Protein AF-A0A7S3J5W6-F1 (afdb_monomer_lite)

Structure (mmCIF, N/CA/C/O backbone):
data_AF-A0A7S3J5W6-F1
#
_entry.id   AF-A0A7S3J5W6-F1
#
loop_
_atom_site.group_PDB
_atom_site.id
_atom_site.type_symbol
_atom_site.label_atom_id
_atom_site.label_alt_id
_atom_site.label_comp_id
_atom_site.label_asym_id
_atom_site.label_entity_id
_atom_site.label_seq_id
_atom_site.pdbx_PDB_ins_code
_atom_site.Cartn_x
_atom_site.Cartn_y
_atom_site.Cartn_z
_atom_site.occupancy
_atom_site.B_iso_or_equiv
_atom_site.auth_seq_id
_atom_site.auth_comp_id
_atom_site.auth_asym_id
_atom_site.auth_atom_id
_atom_site.pdbx_PDB_model_num
ATOM 1 N N . ILE A 1 1 ? 18.515 -5.289 -17.928 1.00 54.94 1 ILE A N 1
ATOM 2 C CA . ILE A 1 1 ? 19.355 -5.993 -16.924 1.00 54.94 1 ILE A CA 1
ATOM 3 C C . ILE A 1 1 ? 18.503 -7.023 -16.183 1.00 54.94 1 ILE A C 1
ATOM 5 O O . ILE A 1 1 ? 18.843 -8.191 -16.270 1.00 54.94 1 ILE A O 1
ATOM 9 N N . PHE A 1 2 ? 17.345 -6.625 -15.647 1.00 55.00 2 PHE A N 1
ATOM 10 C CA . PHE A 1 2 ? 16.341 -7.474 -14.979 1.00 55.00 2 PHE A CA 1
ATOM 11 C C . PHE A 1 2 ? 15.989 -8.819 -15.655 1.00 55.00 2 PHE A C 1
ATOM 13 O O . PHE A 1 2 ? 15.948 -9.844 -14.990 1.00 55.00 2 PHE A O 1
ATOM 20 N N . LEU A 1 3 ? 15.809 -8.858 -16.982 1.00 62.53 3 LEU A N 1
ATOM 21 C CA . LEU A 1 3 ? 15.432 -10.088 -17.708 1.00 62.53 3 LEU A CA 1
ATOM 22 C C . LEU A 1 3 ? 16.614 -10.849 -18.335 1.00 62.53 3 LEU A C 1
ATOM 24 O O . LEU A 1 3 ? 16.412 -11.747 -19.153 1.00 62.53 3 LEU A O 1
ATOM 28 N N . ARG A 1 4 ? 17.863 -10.487 -18.013 1.00 68.56 4 ARG A N 1
ATOM 29 C CA . ARG A 1 4 ? 19.026 -11.217 -18.538 1.00 68.56 4 ARG A CA 1
ATOM 30 C C . ARG A 1 4 ? 19.131 -12.589 -17.879 1.00 68.56 4 ARG A C 1
ATOM 32 O O . ARG A 1 4 ? 18.989 -12.717 -16.665 1.00 68.56 4 ARG A O 1
ATOM 39 N N . SER A 1 5 ? 19.473 -13.597 -18.679 1.00 61.97 5 SER A N 1
ATOM 40 C CA . SER A 1 5 ? 19.813 -14.932 -18.191 1.00 61.97 5 SER A CA 1
ATOM 41 C C . SER A 1 5 ? 20.914 -14.837 -17.128 1.00 61.97 5 SER A C 1
ATOM 43 O O . SER A 1 5 ? 22.013 -14.365 -17.427 1.00 61.97 5 SER A O 1
ATOM 45 N N . GLY A 1 6 ? 20.603 -15.261 -15.901 1.00 71.50 6 GLY A N 1
ATOM 46 C CA . GLY A 1 6 ? 21.508 -15.209 -14.748 1.00 71.50 6 GLY A CA 1
ATOM 47 C C . GLY A 1 6 ? 21.245 -14.080 -13.741 1.00 71.50 6 GLY A C 1
ATOM 48 O O . GLY A 1 6 ? 21.900 -14.074 -12.703 1.00 71.50 6 GLY A O 1
ATOM 49 N N . SER A 1 7 ? 20.305 -13.154 -13.994 1.00 79.62 7 SER A N 1
ATOM 50 C CA . SER A 1 7 ? 19.879 -12.176 -12.974 1.00 79.62 7 SER A CA 1
ATOM 51 C C . SER A 1 7 ? 18.995 -12.825 -11.911 1.00 79.62 7 SER A C 1
ATOM 53 O O . SER A 1 7 ? 18.209 -13.725 -12.223 1.00 79.62 7 SER A O 1
ATOM 55 N N . GLY A 1 8 ? 19.062 -12.310 -10.681 1.00 73.81 8 GLY A N 1
ATOM 56 C CA . GLY A 1 8 ? 18.152 -12.695 -9.601 1.00 73.81 8 GLY A CA 1
ATOM 57 C C . GLY A 1 8 ? 16.688 -12.463 -9.977 1.00 73.81 8 GLY A C 1
ATOM 58 O O . GLY A 1 8 ? 15.863 -13.346 -9.763 1.00 73.81 8 GLY A O 1
ATOM 59 N N . GLU A 1 9 ? 16.369 -11.350 -10.645 1.00 71.00 9 GLU A N 1
ATOM 60 C CA . GLU A 1 9 ? 14.993 -11.066 -11.074 1.00 71.00 9 GLU A CA 1
ATOM 61 C C . GLU A 1 9 ? 14.519 -11.964 -12.221 1.00 71.00 9 GLU A C 1
ATOM 63 O O . GLU A 1 9 ? 13.334 -12.264 -12.302 1.00 71.00 9 GLU A O 1
ATOM 68 N N . HIS A 1 10 ? 15.423 -12.473 -13.066 1.00 73.00 10 HIS A N 1
ATOM 69 C CA . HIS A 1 10 ? 15.066 -13.470 -14.079 1.00 73.00 10 HIS A CA 1
ATOM 70 C C . HIS A 1 10 ? 14.698 -14.815 -13.435 1.00 73.00 10 HIS A C 1
ATOM 72 O O . HIS A 1 10 ? 13.748 -15.470 -13.863 1.00 73.00 10 HIS A O 1
ATOM 78 N N . ALA A 1 11 ? 15.430 -15.226 -12.394 1.00 73.31 11 ALA A N 1
ATOM 79 C CA . ALA A 1 11 ? 15.081 -16.408 -11.611 1.00 73.31 11 ALA A CA 1
ATOM 80 C C . ALA A 1 11 ? 13.758 -16.204 -10.855 1.00 73.31 11 ALA A C 1
ATOM 82 O O . ALA A 1 11 ? 12.901 -17.083 -10.888 1.00 73.31 11 ALA A O 1
ATOM 83 N N . LEU A 1 12 ? 13.565 -15.029 -10.251 1.00 74.00 12 LEU A N 1
ATOM 84 C CA . LEU A 1 12 ? 12.351 -14.664 -9.525 1.00 74.00 12 LEU A CA 1
ATOM 85 C C . LEU A 1 12 ? 11.111 -14.644 -10.437 1.00 74.00 12 LEU A C 1
ATOM 87 O O . LEU A 1 12 ? 10.098 -15.246 -10.096 1.00 74.00 12 LEU A O 1
ATOM 91 N N . HIS A 1 13 ? 11.203 -14.047 -11.631 1.00 70.00 13 HIS A N 1
ATOM 92 C CA . HIS A 1 13 ? 10.121 -14.073 -12.621 1.00 70.00 13 HIS A CA 1
ATOM 93 C C . HIS A 1 13 ? 9.723 -15.497 -13.002 1.00 70.00 13 HIS A C 1
ATOM 95 O O . HIS A 1 13 ? 8.538 -15.819 -13.010 1.00 70.00 13 HIS A O 1
ATOM 101 N N . LYS A 1 14 ? 10.705 -16.375 -13.253 1.00 70.12 14 LYS A N 1
ATOM 102 C CA . LYS A 1 14 ? 10.418 -17.789 -13.514 1.00 70.12 14 LYS A CA 1
ATOM 103 C C . LYS A 1 14 ? 9.745 -18.469 -12.331 1.00 70.12 14 LYS A C 1
ATOM 105 O O . LYS A 1 14 ? 8.892 -19.317 -12.541 1.00 70.12 14 LYS A O 1
ATOM 110 N N . MET A 1 1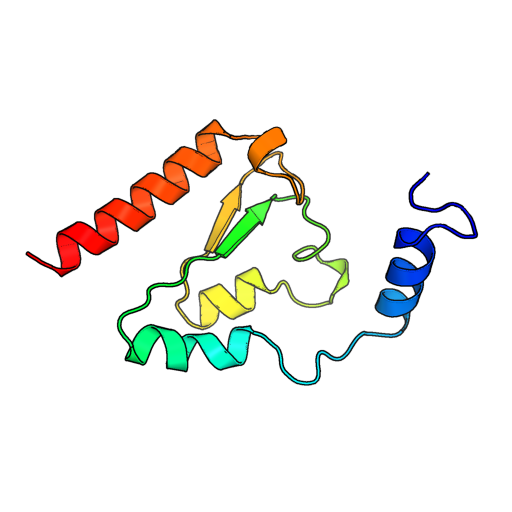5 ? 10.109 -18.124 -11.098 1.00 69.81 15 MET A N 1
ATOM 111 C CA . MET A 1 15 ? 9.435 -18.663 -9.915 1.00 69.81 15 MET A CA 1
ATOM 112 C C . MET A 1 15 ? 7.965 -18.223 -9.861 1.00 69.81 15 MET A C 1
ATOM 114 O O . MET A 1 15 ? 7.110 -19.057 -9.574 1.00 69.81 15 MET A O 1
ATOM 118 N N . PHE A 1 16 ? 7.656 -16.968 -10.202 1.00 68.38 16 PHE A N 1
ATOM 119 C CA . PHE A 1 16 ? 6.275 -16.475 -10.276 1.00 68.38 16 PHE A CA 1
ATOM 120 C C . PHE A 1 16 ? 5.459 -17.097 -11.419 1.00 68.38 16 PHE A C 1
ATOM 122 O O . PHE A 1 16 ? 4.285 -17.395 -11.212 1.00 68.38 16 PHE A O 1
ATOM 129 N N . GLU A 1 17 ? 6.067 -17.365 -12.584 1.00 64.69 17 GLU A N 1
ATOM 130 C CA . GLU A 1 17 ? 5.405 -18.033 -13.724 1.00 64.69 17 GLU A CA 1
ATOM 131 C C . GLU A 1 17 ? 4.839 -19.419 -13.364 1.00 64.69 17 GLU A C 1
ATOM 133 O O . GLU A 1 17 ? 3.830 -19.833 -13.931 1.00 64.69 17 GLU A O 1
ATOM 138 N N . TYR A 1 18 ? 5.447 -20.128 -12.403 1.00 60.16 18 TYR A N 1
ATOM 139 C CA . TYR A 1 18 ? 4.968 -21.431 -11.916 1.00 60.16 18 TYR A CA 1
ATOM 140 C C . TYR A 1 18 ? 3.986 -21.337 -10.735 1.00 60.16 18 TYR A C 1
ATOM 142 O O . TYR A 1 18 ? 3.757 -22.341 -10.064 1.00 60.16 18 TYR A O 1
ATOM 150 N N . SER A 1 19 ? 3.394 -20.160 -10.500 1.00 54.72 19 SER A N 1
ATOM 151 C CA . SER A 1 19 ? 2.511 -19.850 -9.369 1.00 54.72 19 SER A CA 1
ATOM 152 C C . SER A 1 19 ? 3.174 -20.125 -8.018 1.00 54.72 19 SER A C 1
ATOM 154 O O . SER A 1 19 ? 3.122 -21.227 -7.4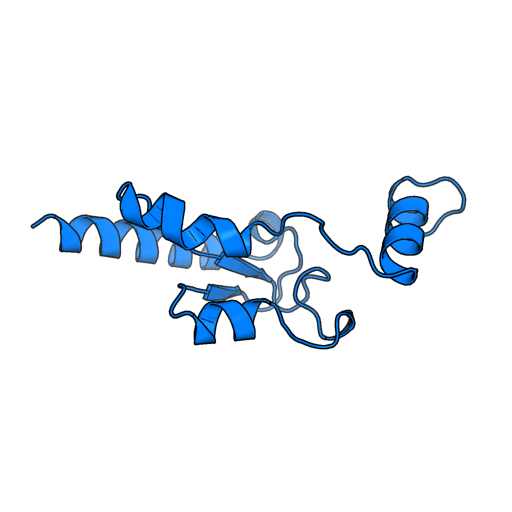70 1.00 54.72 19 SER A O 1
ATOM 156 N N . LEU A 1 20 ? 3.762 -19.088 -7.420 1.00 62.00 20 LEU A N 1
ATOM 157 C CA . LEU A 1 20 ? 4.159 -19.163 -6.019 1.00 62.00 20 LEU A CA 1
ATOM 158 C C . LEU A 1 20 ? 2.907 -19.160 -5.140 1.00 62.00 20 LEU A C 1
ATOM 160 O O . LEU A 1 20 ? 2.305 -18.120 -4.885 1.00 62.00 20 LEU A O 1
ATOM 164 N N . LEU A 1 21 ? 2.528 -20.337 -4.648 1.00 59.59 21 LEU A N 1
ATOM 165 C CA . LEU A 1 21 ? 1.621 -20.435 -3.516 1.00 59.59 21 LEU A CA 1
ATOM 166 C C . LEU A 1 21 ? 2.399 -20.032 -2.267 1.00 59.59 21 LEU A C 1
ATOM 168 O O . LEU A 1 21 ? 3.244 -20.777 -1.764 1.00 59.59 21 LEU A O 1
ATOM 172 N N . THR A 1 22 ? 2.126 -18.835 -1.762 1.00 63.03 22 THR A N 1
ATOM 173 C CA . THR A 1 22 ? 2.612 -18.443 -0.444 1.00 63.03 22 THR A CA 1
ATOM 174 C C . THR A 1 22 ? 1.962 -19.374 0.574 1.00 63.03 22 THR A C 1
ATOM 176 O O . THR A 1 22 ? 0.768 -19.266 0.837 1.00 63.03 22 THR A O 1
ATOM 179 N N . ASN A 1 23 ? 2.739 -20.293 1.155 1.00 61.09 23 ASN A N 1
ATOM 180 C CA . ASN A 1 23 ? 2.239 -21.247 2.157 1.00 61.09 23 ASN A CA 1
ATOM 181 C C . ASN A 1 23 ? 1.590 -20.550 3.369 1.00 61.09 23 ASN A C 1
ATOM 183 O O . ASN A 1 23 ? 0.805 -21.165 4.086 1.00 61.09 23 ASN A O 1
ATOM 187 N N . TYR A 1 24 ? 1.930 -19.277 3.602 1.00 64.50 24 TYR A N 1
ATOM 188 C CA . TYR A 1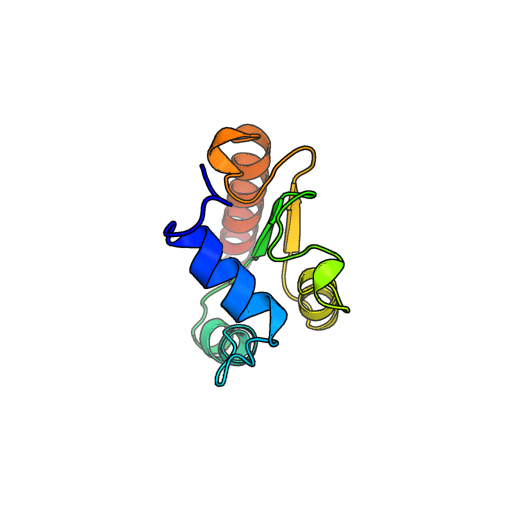 24 ? 1.406 -18.465 4.691 1.00 64.50 24 TYR A CA 1
ATOM 189 C C . TYR A 1 24 ? 1.345 -16.978 4.292 1.00 64.50 24 TYR A C 1
ATOM 191 O O . TYR A 1 24 ? 2.311 -16.241 4.505 1.00 64.50 24 TYR A O 1
ATOM 199 N N . PRO A 1 25 ? 0.278 -16.526 3.610 1.00 77.69 25 PRO A N 1
ATOM 200 C CA . PRO A 1 25 ? 0.206 -15.159 3.115 1.00 77.69 25 PRO A CA 1
ATOM 201 C C . PRO A 1 25 ? -0.035 -14.177 4.266 1.00 77.69 25 PRO A C 1
ATOM 203 O O . PRO A 1 25 ? -0.878 -14.412 5.129 1.00 77.69 25 PRO A O 1
ATOM 206 N N . PHE A 1 26 ? 0.669 -13.041 4.244 1.00 81.56 26 PHE A N 1
ATOM 207 C CA . PHE A 1 26 ? 0.587 -12.003 5.282 1.00 81.56 26 PHE A CA 1
ATOM 208 C C . PHE A 1 26 ? -0.843 -11.495 5.529 1.00 81.56 26 PHE A C 1
ATOM 210 O O . PHE A 1 26 ? -1.180 -11.131 6.650 1.00 81.56 26 PHE A O 1
ATOM 217 N N . ILE A 1 27 ? -1.713 -11.539 4.514 1.00 82.69 27 ILE A N 1
ATOM 218 C CA . ILE A 1 27 ? -3.129 -11.161 4.636 1.00 82.69 27 ILE A CA 1
ATOM 219 C C . ILE A 1 27 ? -3.884 -11.946 5.723 1.00 82.69 27 ILE A C 1
ATOM 221 O O . ILE A 1 27 ? -4.854 -11.441 6.281 1.00 82.69 27 ILE A O 1
ATOM 225 N N . ASN A 1 28 ? -3.427 -13.157 6.056 1.00 85.12 28 ASN A N 1
ATOM 226 C CA . ASN A 1 28 ? -4.020 -13.974 7.113 1.00 85.12 28 ASN A CA 1
ATOM 227 C C . ASN A 1 28 ? -3.616 -13.514 8.525 1.00 85.12 28 ASN A C 1
ATOM 229 O O . ASN A 1 28 ? -4.286 -13.876 9.486 1.00 85.12 28 ASN A O 1
ATOM 233 N N . GLU A 1 29 ? -2.562 -12.704 8.656 1.00 88.69 29 GLU A N 1
ATOM 234 C CA . GLU A 1 29 ? -2.040 -12.224 9.944 1.00 88.69 29 GLU A CA 1
ATOM 235 C C . GLU A 1 29 ? -2.629 -10.882 10.385 1.00 88.69 29 GLU A C 1
ATOM 237 O O . GLU A 1 29 ? -2.472 -10.489 11.544 1.00 88.69 29 GLU A O 1
ATOM 242 N N . ILE A 1 30 ? -3.313 -10.173 9.482 1.00 90.38 30 ILE A N 1
ATOM 243 C CA . ILE A 1 30 ? -3.794 -8.805 9.717 1.00 90.38 30 ILE A CA 1
ATOM 244 C C . ILE A 1 30 ? -4.711 -8.739 10.948 1.00 90.38 30 ILE A C 1
ATOM 246 O O . ILE A 1 30 ? -4.514 -7.889 11.816 1.00 90.38 30 ILE A O 1
ATOM 250 N N . ASP A 1 31 ? -5.649 -9.680 11.085 1.00 89.69 31 ASP A N 1
ATOM 251 C CA . ASP A 1 31 ? -6.585 -9.724 12.219 1.00 89.69 31 ASP A CA 1
ATOM 252 C C . ASP A 1 31 ? -5.844 -9.879 13.563 1.00 89.69 31 ASP A C 1
ATOM 254 O O . ASP A 1 31 ? -6.196 -9.264 14.575 1.00 89.69 31 ASP A O 1
ATOM 258 N N . GLY A 1 32 ? -4.758 -10.659 13.565 1.00 91.94 32 GLY A N 1
ATOM 259 C CA . GLY A 1 32 ? -3.891 -10.845 14.725 1.00 91.94 32 GLY A CA 1
ATOM 260 C C . GLY A 1 32 ? -3.148 -9.568 15.119 1.00 91.94 32 GLY A C 1
ATOM 261 O O . GLY A 1 32 ? -2.982 -9.304 16.312 1.00 91.94 32 GLY A O 1
ATOM 262 N N . LEU A 1 33 ? -2.736 -8.752 14.146 1.00 91.06 33 LEU A N 1
ATOM 263 C CA . LEU A 1 33 ? -2.104 -7.450 14.384 1.00 91.06 33 LEU A CA 1
ATOM 264 C C . LEU A 1 33 ? -3.116 -6.431 14.922 1.00 91.06 33 LEU A C 1
ATOM 266 O O . LEU A 1 33 ? -2.860 -5.814 15.959 1.00 91.06 33 LEU A O 1
ATOM 270 N N . LYS A 1 34 ? -4.303 -6.348 14.314 1.00 88.56 34 LYS A N 1
ATOM 271 C CA . LYS A 1 34 ? -5.389 -5.462 14.767 1.00 88.56 34 LYS A CA 1
ATOM 272 C C . LYS A 1 34 ? -5.826 -5.764 16.197 1.00 88.56 34 LYS A C 1
ATOM 274 O O . LYS A 1 34 ? -5.985 -4.848 16.996 1.00 88.56 34 LYS A O 1
ATOM 279 N N . SER A 1 35 ? -5.918 -7.043 16.578 1.00 90.69 35 SER A N 1
ATOM 280 C CA . SER A 1 35 ? -6.251 -7.432 17.962 1.00 90.69 35 SER A CA 1
ATOM 281 C C . SER A 1 35 ? -5.245 -6.933 19.012 1.00 90.69 35 SER A C 1
ATOM 283 O O . SER A 1 35 ? -5.575 -6.841 20.193 1.00 90.69 35 SER A O 1
ATOM 285 N N . LYS A 1 36 ? -4.024 -6.587 18.585 1.00 92.25 36 LYS A N 1
ATOM 286 C CA . LYS A 1 36 ? -2.961 -6.012 19.422 1.00 92.25 36 LYS A CA 1
ATOM 287 C C . LYS A 1 36 ? -2.923 -4.480 19.362 1.00 92.25 36 LYS A C 1
ATOM 289 O O . LYS A 1 36 ? -1.986 -3.891 19.894 1.00 92.25 36 LYS A O 1
ATOM 294 N N . GLY A 1 37 ? -3.905 -3.844 18.720 1.00 88.31 37 GLY A N 1
ATOM 295 C CA . GLY A 1 37 ? -3.954 -2.395 18.515 1.00 88.31 37 GLY A CA 1
ATOM 296 C C . GLY A 1 37 ? -2.981 -1.891 17.448 1.00 88.31 37 GLY A C 1
ATOM 297 O O . GLY A 1 37 ? -2.598 -0.726 17.484 1.00 88.31 37 GLY A O 1
ATOM 298 N N . ILE A 1 38 ? -2.527 -2.762 16.540 1.00 88.88 38 ILE A N 1
ATOM 299 C CA . ILE A 1 38 ? -1.666 -2.373 15.419 1.00 88.88 38 ILE A CA 1
ATOM 300 C C . ILE A 1 38 ? -2.549 -2.174 14.190 1.00 88.88 38 ILE A C 1
ATOM 302 O O . ILE A 1 38 ? -3.073 -3.142 13.638 1.00 88.88 38 ILE A O 1
ATOM 306 N N . GLU A 1 39 ? -2.676 -0.924 13.757 1.00 88.19 39 GLU A N 1
ATOM 307 C CA . GLU A 1 39 ? -3.330 -0.579 12.497 1.00 88.19 39 GLU A CA 1
ATOM 308 C C . GLU A 1 39 ? -2.405 -0.870 11.311 1.00 88.19 39 GLU A C 1
ATOM 310 O O . GLU A 1 39 ? -1.197 -0.621 11.364 1.00 88.19 39 GLU A O 1
ATOM 315 N N . VAL A 1 40 ? -2.978 -1.417 10.239 1.00 89.44 40 VAL A N 1
ATOM 316 C CA . VAL A 1 40 ? -2.250 -1.808 9.030 1.00 89.44 40 VAL A CA 1
ATOM 317 C C . VAL A 1 40 ? -2.940 -1.191 7.823 1.00 89.44 40 VAL A C 1
ATOM 319 O O . VAL A 1 40 ? -4.110 -1.459 7.564 1.00 89.44 40 VAL A O 1
ATOM 322 N N . SER A 1 41 ? -2.181 -0.416 7.056 1.00 91.62 41 SER A N 1
ATOM 323 C CA . SER A 1 41 ? -2.602 0.102 5.758 1.00 91.62 41 SER A CA 1
ATOM 324 C C . SER A 1 41 ? -1.695 -0.442 4.668 1.00 91.62 41 SER A C 1
ATOM 326 O O . SER A 1 41 ? -0.492 -0.625 4.870 1.00 91.62 41 SER A O 1
ATOM 328 N N . PHE A 1 42 ? -2.267 -0.665 3.491 1.00 91.69 42 PHE A N 1
ATOM 329 C CA . PHE A 1 42 ? -1.536 -1.087 2.303 1.00 91.69 42 PHE A CA 1
ATOM 330 C C . PHE A 1 42 ? -1.457 0.071 1.315 1.00 91.69 42 PHE A C 1
ATOM 332 O O . PHE A 1 42 ? -2.452 0.749 1.061 1.00 91.69 42 PHE A O 1
ATOM 339 N N . ILE A 1 43 ? -0.276 0.305 0.752 1.00 92.25 43 ILE A N 1
ATOM 340 C CA . ILE A 1 43 ? -0.039 1.371 -0.222 1.00 92.25 43 ILE A CA 1
ATOM 341 C C . ILE A 1 43 ? 0.625 0.734 -1.438 1.00 92.25 43 ILE A C 1
ATOM 343 O O . ILE A 1 43 ? 1.688 0.132 -1.302 1.00 92.25 43 ILE A O 1
ATOM 347 N N . TYR A 1 44 ? -0.000 0.874 -2.603 1.00 91.88 44 TYR A N 1
ATOM 348 C CA . TYR A 1 44 ? 0.492 0.338 -3.870 1.00 91.88 44 TYR A CA 1
ATOM 349 C C . TYR A 1 44 ? 0.593 1.437 -4.923 1.00 91.88 44 TYR A C 1
ATOM 351 O O . TYR A 1 44 ? -0.185 2.394 -4.915 1.00 91.88 44 TYR A O 1
ATOM 359 N N . GLY A 1 45 ? 1.541 1.282 -5.842 1.00 91.31 45 GLY A N 1
ATOM 360 C CA . GLY A 1 45 ? 1.561 2.036 -7.089 1.00 91.31 45 GLY A CA 1
ATOM 361 C C . GLY A 1 45 ? 0.561 1.451 -8.088 1.00 91.31 45 GLY A C 1
ATOM 362 O O . GLY A 1 45 ? 0.329 0.243 -8.104 1.00 91.31 45 GLY A O 1
ATOM 363 N N . ASP A 1 46 ? -0.037 2.287 -8.935 1.00 89.00 46 ASP A N 1
ATOM 364 C CA . ASP A 1 46 ? -0.969 1.848 -9.985 1.00 89.00 46 ASP A CA 1
ATOM 365 C C . ASP A 1 46 ? -0.342 0.932 -11.051 1.00 89.00 46 ASP A C 1
ATOM 367 O O . ASP A 1 46 ? -1.063 0.249 -11.783 1.00 89.00 46 ASP A O 1
ATOM 371 N N . GLN A 1 47 ? 0.988 0.905 -11.125 1.00 87.12 47 GLN A N 1
ATOM 372 C CA . GLN A 1 47 ? 1.779 0.074 -12.032 1.00 87.12 47 GLN A CA 1
ATOM 373 C C . GLN A 1 47 ? 2.566 -1.026 -11.305 1.00 87.12 47 GLN A C 1
ATOM 375 O O . GLN A 1 47 ? 3.319 -1.745 -11.959 1.00 87.12 47 GLN A O 1
ATOM 380 N N . ASP A 1 48 ? 2.385 -1.183 -9.986 1.00 84.75 48 ASP A N 1
ATOM 381 C CA . ASP A 1 48 ? 3.119 -2.174 -9.195 1.00 84.75 48 ASP A CA 1
ATOM 382 C C . ASP A 1 48 ? 2.777 -3.597 -9.646 1.00 84.75 48 ASP A C 1
ATOM 384 O O . ASP A 1 48 ? 1.651 -4.076 -9.490 1.00 84.75 48 ASP A O 1
ATOM 388 N N . TRP A 1 49 ? 3.785 -4.302 -10.153 1.00 77.00 49 TRP A N 1
ATOM 389 C CA . TRP A 1 49 ? 3.676 -5.690 -10.595 1.00 77.00 49 TRP A CA 1
ATOM 390 C C . TRP A 1 49 ? 3.078 -6.631 -9.530 1.00 77.00 49 TRP A C 1
ATOM 392 O O . TRP A 1 49 ? 2.441 -7.618 -9.902 1.00 77.00 49 TRP A O 1
ATOM 402 N N . MET A 1 50 ? 3.203 -6.314 -8.236 1.00 73.88 50 MET A N 1
ATOM 403 C CA . MET A 1 50 ? 2.641 -7.088 -7.120 1.00 73.88 50 MET A CA 1
ATOM 404 C C . MET A 1 50 ? 1.107 -7.054 -7.043 1.00 73.88 50 MET A C 1
ATOM 406 O O . MET A 1 50 ? 0.508 -8.039 -6.610 1.00 73.88 50 MET A O 1
ATOM 410 N N . ASP A 1 51 ? 0.476 -5.949 -7.453 1.00 74.25 51 ASP A N 1
ATOM 411 C CA . ASP A 1 51 ? -0.985 -5.742 -7.417 1.00 74.25 51 ASP A CA 1
ATOM 412 C C . ASP A 1 51 ? -1.573 -5.503 -8.825 1.00 74.25 51 ASP A C 1
ATOM 414 O O . ASP A 1 51 ? -2.639 -4.907 -9.001 1.00 74.25 51 ASP A O 1
ATOM 418 N N . THR A 1 52 ? -0.873 -5.983 -9.859 1.00 62.94 52 THR A N 1
ATOM 419 C CA . THR A 1 52 ? -1.358 -5.976 -11.248 1.00 62.94 52 THR A CA 1
ATOM 420 C C . THR A 1 52 ? -2.242 -7.184 -11.569 1.00 62.94 52 THR A C 1
ATOM 422 O O . THR A 1 52 ? -2.176 -8.232 -10.925 1.00 62.94 52 THR A O 1
ATOM 425 N N . ASP A 1 53 ? -3.037 -7.063 -12.639 1.00 57.88 53 ASP A N 1
ATOM 426 C CA . ASP A 1 53 ? -3.958 -8.098 -13.145 1.00 57.88 53 ASP A CA 1
ATOM 427 C C . ASP A 1 53 ? -3.281 -9.432 -13.525 1.00 57.88 53 ASP A C 1
ATOM 429 O O . ASP A 1 53 ? -3.964 -10.423 -13.786 1.00 57.88 53 ASP A O 1
ATOM 433 N N . PHE A 1 54 ? -1.943 -9.491 -13.539 1.00 52.09 54 PHE A N 1
ATOM 434 C CA . PHE A 1 54 ? -1.179 -10.699 -13.856 1.00 52.09 54 PHE A CA 1
ATOM 435 C C . PHE A 1 54 ? -1.485 -11.887 -12.923 1.00 52.09 54 PHE A C 1
ATOM 437 O O . PHE A 1 54 ? -1.278 -13.030 -13.328 1.00 52.09 54 PHE A O 1
ATOM 444 N N . ASN A 1 55 ? -2.026 -11.642 -11.723 1.00 51.34 55 ASN A N 1
ATOM 445 C CA . ASN A 1 55 ? -2.325 -12.672 -10.720 1.00 51.34 55 ASN A CA 1
ATOM 446 C C . ASN A 1 55 ? -3.800 -13.138 -10.685 1.00 51.34 55 ASN A C 1
ATOM 448 O O . ASN A 1 55 ? -4.170 -13.921 -9.812 1.00 51.34 55 ASN A O 1
ATOM 452 N N . GLY A 1 56 ? -4.653 -12.704 -11.623 1.00 48.44 56 GLY A N 1
ATOM 453 C CA . GLY A 1 56 ? -6.047 -13.165 -11.753 1.00 48.44 56 GLY A CA 1
ATOM 454 C C . GLY A 1 56 ? -7.066 -12.494 -10.815 1.00 48.44 56 GLY A C 1
ATOM 455 O O . GLY A 1 56 ? -8.207 -12.304 -11.224 1.00 48.44 56 GLY A O 1
ATOM 456 N N . GLU A 1 57 ? -6.659 -12.063 -9.617 1.00 61.62 57 GLU A N 1
ATOM 457 C CA . GLU A 1 57 ? -7.410 -11.152 -8.735 1.00 61.62 57 GLU A CA 1
ATOM 458 C C . GLU A 1 57 ? -6.449 -10.132 -8.102 1.00 61.62 57 GLU A C 1
ATOM 460 O O . GLU A 1 57 ? -5.380 -10.506 -7.614 1.00 61.62 57 GLU A O 1
ATOM 465 N N . LYS A 1 58 ? -6.824 -8.845 -8.079 1.00 75.94 58 LYS A N 1
ATOM 466 C CA . LYS A 1 58 ? -6.027 -7.812 -7.399 1.00 75.94 58 LYS A CA 1
ATOM 467 C C . LYS A 1 58 ? -6.107 -8.003 -5.888 1.00 75.94 58 LYS A C 1
ATOM 469 O O . LYS A 1 58 ? -7.197 -8.031 -5.308 1.00 75.94 58 LYS A O 1
ATOM 474 N N . ILE A 1 59 ? -4.954 -8.080 -5.230 1.00 79.50 59 ILE A N 1
ATOM 475 C CA . ILE A 1 59 ? -4.862 -8.208 -3.772 1.00 79.50 59 ILE A CA 1
ATOM 476 C C . ILE A 1 59 ? -5.518 -7.002 -3.095 1.00 79.50 59 ILE A C 1
ATOM 478 O O . ILE A 1 59 ? -6.210 -7.171 -2.087 1.00 79.50 59 ILE A O 1
ATOM 482 N N . SER A 1 60 ? -5.400 -5.804 -3.672 1.00 85.75 60 SER A N 1
ATOM 483 C CA . SER A 1 60 ? -6.087 -4.607 -3.175 1.00 85.75 60 SER A CA 1
ATOM 484 C C . SER A 1 60 ? -7.605 -4.750 -3.124 1.00 85.75 60 SER A C 1
ATOM 486 O O . SER A 1 60 ? -8.232 -4.218 -2.209 1.00 85.75 60 SER A O 1
ATOM 488 N N . GLU A 1 61 ? -8.227 -5.483 -4.048 1.00 86.50 61 GLU A N 1
ATOM 489 C CA . GLU A 1 61 ? -9.670 -5.736 -4.005 1.00 86.50 61 GLU A CA 1
ATOM 490 C C . GLU A 1 61 ? -10.047 -6.681 -2.867 1.00 86.50 61 GLU A C 1
ATOM 492 O O . GLU A 1 61 ? -11.046 -6.452 -2.181 1.00 86.50 61 GLU A O 1
ATOM 497 N N . ILE A 1 62 ? -9.244 -7.722 -2.636 1.00 85.69 62 ILE A N 1
ATOM 498 C CA . ILE A 1 62 ? -9.441 -8.660 -1.524 1.00 85.69 62 ILE A CA 1
ATOM 499 C C . ILE A 1 62 ? -9.305 -7.916 -0.191 1.00 85.69 62 ILE A C 1
ATOM 501 O O . ILE A 1 62 ? -10.174 -8.034 0.672 1.00 85.69 62 ILE A O 1
ATOM 505 N N . LEU A 1 63 ? -8.259 -7.104 -0.041 1.00 87.81 63 LEU A N 1
ATOM 506 C CA . LEU A 1 63 ? -8.019 -6.282 1.147 1.00 87.81 63 LEU A CA 1
ATOM 507 C C . LEU A 1 63 ? -9.164 -5.288 1.393 1.00 87.81 63 LEU A C 1
ATOM 509 O O . LEU A 1 63 ? -9.701 -5.234 2.499 1.00 87.81 63 LEU A O 1
ATOM 513 N N . LYS A 1 64 ? -9.628 -4.581 0.354 1.00 88.38 64 LYS A N 1
ATOM 514 C CA . LYS A 1 64 ? -10.787 -3.674 0.451 1.00 88.38 64 LYS A CA 1
ATOM 515 C C . LYS A 1 64 ? -12.062 -4.406 0.870 1.00 88.38 64 LYS A C 1
ATOM 517 O O . LYS A 1 64 ? -12.793 -3.910 1.721 1.00 88.38 64 LYS A O 1
ATOM 522 N N . LYS A 1 65 ? -12.331 -5.600 0.323 1.00 88.62 65 LYS A N 1
ATOM 523 C CA . LYS A 1 65 ? -13.486 -6.435 0.719 1.00 88.62 65 LYS A CA 1
ATOM 524 C C . LYS A 1 65 ? -13.406 -6.892 2.177 1.00 88.62 65 LYS A C 1
ATOM 526 O O . LYS A 1 65 ? -14.445 -7.071 2.806 1.00 88.62 65 LYS A O 1
ATOM 531 N N . ARG A 1 66 ? -12.195 -7.062 2.715 1.00 87.44 66 ARG A N 1
ATOM 532 C CA . ARG A 1 66 ? -11.951 -7.358 4.136 1.00 87.44 66 ARG A CA 1
ATOM 533 C C . ARG A 1 66 ? -12.075 -6.127 5.045 1.00 87.44 66 ARG A C 1
ATOM 535 O O . ARG A 1 66 ? -12.055 -6.285 6.258 1.00 87.44 66 ARG A O 1
ATOM 542 N N . GLY A 1 67 ? -12.250 -4.931 4.480 1.00 88.50 67 GLY A N 1
ATOM 543 C CA . GLY A 1 67 ? -12.339 -3.680 5.232 1.00 88.50 67 GLY A CA 1
ATOM 544 C C . GLY A 1 67 ? -10.980 -3.091 5.611 1.00 88.50 67 GLY A C 1
ATOM 545 O O . GLY A 1 67 ? -10.915 -2.273 6.524 1.00 88.50 67 GLY A O 1
ATOM 546 N N . GLU A 1 68 ? -9.904 -3.506 4.938 1.00 90.38 68 GLU A N 1
ATOM 547 C CA . GLU A 1 68 ? -8.575 -2.933 5.143 1.00 90.38 68 GLU A CA 1
ATOM 548 C C . GLU A 1 68 ? -8.397 -1.626 4.368 1.00 90.38 68 GLU A C 1
ATOM 550 O O . GLU A 1 68 ? -8.937 -1.444 3.270 1.00 90.38 68 GLU A O 1
ATOM 555 N N . THR A 1 69 ? -7.597 -0.722 4.931 1.00 91.94 69 THR A N 1
ATOM 556 C CA . THR A 1 69 ? -7.235 0.535 4.276 1.00 91.94 69 THR A CA 1
ATOM 557 C C . THR A 1 69 ? -6.231 0.256 3.163 1.00 91.94 69 THR A C 1
ATOM 559 O O . THR A 1 69 ? -5.142 -0.267 3.405 1.00 91.94 69 THR A O 1
ATOM 562 N N . VAL A 1 70 ? -6.595 0.616 1.930 1.00 92.19 70 VAL A N 1
ATOM 563 C CA . VAL A 1 70 ? -5.734 0.449 0.754 1.00 92.19 70 VAL A CA 1
ATOM 564 C C . VAL A 1 70 ? -5.674 1.738 -0.052 1.00 92.19 70 VAL A C 1
ATOM 566 O O . VAL A 1 70 ? -6.696 2.204 -0.563 1.00 92.19 70 VAL A O 1
ATOM 569 N N . TYR A 1 71 ? -4.468 2.265 -0.231 1.00 92.94 71 TYR A N 1
ATOM 570 C CA . TYR A 1 71 ? -4.176 3.415 -1.077 1.00 92.94 71 TYR A CA 1
ATOM 571 C C . TYR A 1 71 ? -3.544 2.955 -2.390 1.00 92.94 71 TYR A C 1
ATOM 573 O O . TYR A 1 71 ? -2.589 2.182 -2.381 1.00 92.94 71 TYR A O 1
ATOM 581 N N . ILE A 1 72 ? -4.068 3.452 -3.511 1.00 92.25 72 ILE A N 1
ATOM 582 C CA . ILE A 1 72 ? -3.453 3.292 -4.833 1.00 92.25 72 ILE A CA 1
ATOM 583 C C . ILE A 1 72 ? -2.930 4.660 -5.260 1.00 92.25 72 ILE A C 1
ATOM 585 O O . ILE A 1 72 ? -3.701 5.618 -5.337 1.00 92.25 72 ILE A O 1
ATOM 589 N N . ILE A 1 73 ? -1.625 4.753 -5.491 1.00 92.75 73 ILE A N 1
ATOM 590 C CA . ILE A 1 73 ? -0.931 5.979 -5.879 1.00 92.75 73 ILE A CA 1
ATOM 591 C C . ILE A 1 73 ? -0.738 5.959 -7.391 1.00 92.75 73 ILE A C 1
ATOM 593 O O . ILE A 1 73 ? -0.126 5.046 -7.943 1.00 92.75 73 ILE A O 1
ATOM 597 N N . GLU A 1 74 ? -1.298 6.966 -8.056 1.00 90.94 74 GLU A N 1
ATOM 598 C CA . GLU A 1 74 ? -1.231 7.075 -9.510 1.00 90.94 74 GLU A CA 1
ATOM 599 C C . GLU A 1 74 ? 0.190 7.403 -9.976 1.00 90.94 74 GLU A C 1
ATOM 601 O O . GLU A 1 74 ? 0.939 8.122 -9.302 1.00 90.94 74 GLU A O 1
ATOM 606 N N . LYS A 1 75 ? 0.526 6.939 -11.184 1.00 90.88 75 LYS A N 1
ATOM 607 C CA . LYS A 1 75 ? 1.824 7.158 -11.837 1.00 90.88 75 LYS A CA 1
ATOM 608 C C . LYS A 1 75 ? 2.987 6.682 -10.966 1.00 90.88 75 LYS A C 1
ATOM 610 O O . LYS A 1 75 ? 3.978 7.396 -10.822 1.00 90.88 75 LYS A O 1
ATOM 615 N N . SER A 1 76 ? 2.854 5.516 -10.345 1.00 92.62 76 SER A N 1
ATOM 616 C CA . SER A 1 76 ? 3.887 4.947 -9.476 1.00 92.62 76 SER A CA 1
ATOM 617 C C . SER A 1 76 ? 3.979 3.439 -9.656 1.00 92.62 76 SER A C 1
ATOM 619 O O . SER A 1 76 ? 2.962 2.754 -9.755 1.00 92.62 76 SER A O 1
ATOM 621 N N . ASP A 1 77 ? 5.203 2.927 -9.684 1.00 89.00 77 ASP A N 1
ATOM 622 C CA . ASP A 1 77 ? 5.500 1.498 -9.606 1.00 89.00 77 ASP A CA 1
ATOM 623 C C . ASP A 1 77 ? 5.740 1.110 -8.128 1.00 89.00 77 ASP A C 1
ATOM 625 O O . ASP A 1 77 ? 5.384 1.835 -7.195 1.00 89.00 77 ASP A O 1
ATOM 629 N N . HIS A 1 78 ? 6.372 -0.034 -7.891 1.00 88.94 78 HIS A N 1
ATOM 630 C CA . HIS A 1 78 ? 6.714 -0.569 -6.579 1.00 88.94 78 HIS A CA 1
ATOM 631 C C . HIS A 1 78 ? 7.544 0.397 -5.709 1.00 88.94 78 HIS A C 1
ATOM 633 O O . HIS A 1 78 ? 7.424 0.427 -4.483 1.00 88.94 78 HIS A O 1
ATOM 639 N N . HIS A 1 79 ? 8.382 1.233 -6.327 1.00 92.25 79 HIS A N 1
ATOM 640 C CA . HIS A 1 79 ? 9.216 2.219 -5.635 1.00 92.25 79 HIS A CA 1
ATOM 641 C C . HIS A 1 79 ? 8.534 3.591 -5.533 1.00 92.25 79 HIS A C 1
ATOM 643 O O . HIS A 1 79 ? 9.099 4.618 -5.905 1.00 92.25 79 HIS A O 1
ATOM 649 N N . ILE A 1 80 ? 7.339 3.617 -4.941 1.00 94.12 80 ILE A N 1
ATOM 650 C CA . ILE A 1 80 ? 6.481 4.806 -4.774 1.00 94.12 80 ILE A CA 1
ATOM 651 C C . ILE A 1 80 ? 7.234 6.017 -4.198 1.00 94.12 80 ILE A C 1
ATOM 653 O O . ILE A 1 80 ? 7.010 7.155 -4.599 1.00 94.12 80 ILE A O 1
ATOM 657 N N . TYR A 1 81 ? 8.153 5.792 -3.258 1.00 93.94 81 TYR A N 1
ATOM 658 C CA . TYR A 1 81 ? 8.933 6.861 -2.630 1.00 93.94 81 TYR A CA 1
ATOM 659 C C . TYR A 1 81 ? 9.886 7.584 -3.597 1.00 93.94 81 TYR A C 1
ATOM 661 O O . TYR A 1 81 ? 10.315 8.697 -3.296 1.00 93.94 81 TYR A O 1
ATOM 669 N N . PHE A 1 82 ? 10.229 6.974 -4.734 1.00 95.75 82 PHE A N 1
ATOM 670 C CA . PHE A 1 82 ? 10.942 7.638 -5.824 1.00 95.75 82 PHE A CA 1
ATOM 671 C C . PHE A 1 82 ? 9.982 8.300 -6.814 1.00 95.75 82 PHE A C 1
ATOM 673 O O . PHE A 1 82 ? 10.244 9.427 -7.230 1.00 95.75 82 PHE A O 1
ATOM 680 N N . ASP A 1 83 ? 8.885 7.629 -7.164 1.00 95.88 83 ASP A N 1
ATOM 681 C CA . ASP A 1 83 ? 7.981 8.083 -8.227 1.00 95.88 83 ASP A CA 1
ATOM 682 C C . ASP A 1 83 ? 7.061 9.227 -7.780 1.00 95.88 83 ASP A C 1
ATOM 684 O O . ASP A 1 83 ? 6.885 10.213 -8.497 1.00 95.88 83 ASP A O 1
ATOM 688 N N . ASN A 1 84 ? 6.483 9.115 -6.582 1.00 96.31 84 ASN A N 1
ATOM 689 C CA . ASN A 1 84 ? 5.500 10.059 -6.053 1.00 96.31 84 ASN A CA 1
ATOM 690 C C . ASN A 1 84 ? 5.593 10.185 -4.515 1.00 96.31 84 ASN A C 1
ATOM 692 O O . ASN A 1 84 ? 4.685 9.783 -3.775 1.00 96.31 84 ASN A O 1
ATOM 696 N N . PRO A 1 85 ? 6.695 10.765 -3.998 1.00 96.19 85 PRO A N 1
ATOM 697 C CA . PRO A 1 85 ? 6.903 10.931 -2.559 1.00 96.19 85 PRO A CA 1
ATOM 698 C C . PRO A 1 85 ? 5.849 11.828 -1.895 1.00 96.19 85 PRO A C 1
ATOM 700 O O . PRO A 1 85 ? 5.570 11.674 -0.706 1.00 96.19 85 PRO A O 1
ATOM 703 N N . GLU A 1 86 ? 5.258 12.764 -2.642 1.00 96.88 86 GLU A N 1
ATOM 704 C CA . GLU A 1 86 ? 4.247 13.682 -2.119 1.00 96.88 86 GLU A CA 1
ATOM 705 C C . GLU A 1 86 ? 2.944 12.951 -1.788 1.00 96.88 86 GLU A C 1
ATOM 707 O O . GLU A 1 86 ? 2.453 13.058 -0.662 1.00 96.88 86 GLU A O 1
ATOM 712 N N . GLN A 1 87 ? 2.403 12.168 -2.726 1.00 95.88 87 GLN A N 1
ATOM 713 C CA . GLN A 1 87 ? 1.164 11.429 -2.490 1.00 95.88 87 GLN A CA 1
ATOM 714 C C . GLN A 1 87 ? 1.355 10.336 -1.432 1.00 95.88 87 GLN A C 1
ATOM 716 O O . GLN A 1 87 ? 0.486 10.154 -0.580 1.00 95.88 87 GLN A O 1
ATOM 721 N N . LEU A 1 88 ? 2.526 9.688 -1.399 1.00 95.88 88 LEU A N 1
ATOM 722 C CA . LEU A 1 88 ? 2.888 8.777 -0.311 1.00 95.88 88 LEU A CA 1
ATOM 723 C C . LEU A 1 88 ? 2.815 9.478 1.053 1.00 95.88 88 LEU A C 1
ATOM 725 O O . LEU A 1 88 ? 2.206 8.965 1.989 1.00 95.88 88 LEU A O 1
ATOM 729 N N . MET A 1 89 ? 3.391 10.677 1.163 1.00 96.19 89 MET A N 1
ATOM 730 C CA . MET A 1 89 ? 3.359 11.459 2.399 1.00 96.19 89 MET A CA 1
ATOM 731 C C . MET A 1 89 ? 1.933 11.870 2.791 1.00 96.19 89 MET A C 1
ATOM 733 O O . MET A 1 89 ? 1.602 11.908 3.976 1.00 96.19 89 MET A O 1
ATOM 737 N N . GLN A 1 90 ? 1.067 12.170 1.822 1.00 96.12 90 GLN A N 1
ATOM 738 C CA . GLN A 1 90 ? -0.344 12.463 2.084 1.00 96.12 90 GLN A CA 1
ATOM 739 C C . GLN A 1 90 ? -1.070 11.249 2.681 1.00 96.12 90 GLN A C 1
ATOM 741 O O . GLN A 1 90 ? -1.729 11.403 3.711 1.00 96.12 90 GLN A O 1
ATOM 746 N N . CYS A 1 91 ? -0.888 10.054 2.108 1.00 94.50 91 CYS A N 1
ATOM 74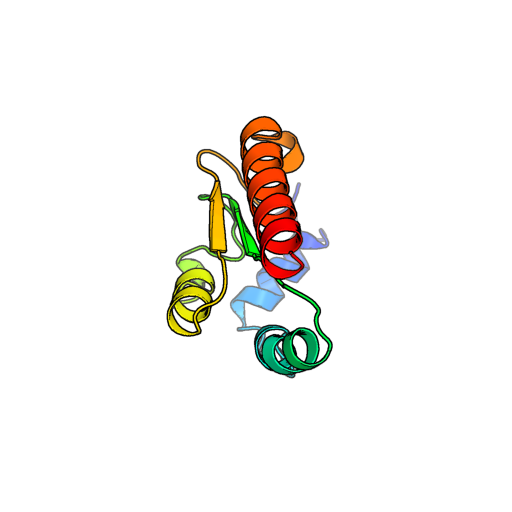7 C CA . CYS A 1 91 ? -1.450 8.806 2.637 1.00 94.50 91 CYS A CA 1
ATOM 748 C C . CYS A 1 91 ? -0.964 8.522 4.066 1.00 94.50 91 CYS A C 1
ATOM 750 O O . CYS A 1 91 ? -1.775 8.286 4.959 1.00 94.50 91 CYS A O 1
ATOM 752 N N . LEU A 1 92 ? 0.344 8.640 4.318 1.00 93.81 92 LEU A N 1
ATOM 753 C CA . LEU A 1 92 ? 0.914 8.426 5.654 1.00 93.81 92 LEU A CA 1
ATOM 754 C C . LEU A 1 92 ? 0.349 9.408 6.687 1.00 93.81 92 LEU A C 1
ATOM 756 O O . LEU A 1 92 ? -0.007 9.019 7.797 1.00 93.81 92 LEU A O 1
ATOM 760 N N . ASN A 1 93 ? 0.228 10.687 6.329 1.00 94.44 93 ASN A N 1
ATOM 761 C CA . ASN A 1 93 ? -0.360 11.686 7.219 1.00 94.44 93 ASN A CA 1
ATOM 762 C C . ASN A 1 93 ? -1.843 11.423 7.500 1.00 94.44 93 ASN A C 1
ATOM 764 O O . ASN A 1 93 ? -2.317 11.742 8.591 1.00 94.44 93 ASN A O 1
ATOM 768 N N . GLN A 1 94 ? -2.581 10.887 6.529 1.00 92.88 94 GLN A N 1
ATOM 769 C CA . GLN A 1 94 ? -3.977 10.505 6.713 1.00 92.88 94 GLN A CA 1
ATOM 770 C C . GLN A 1 94 ? -4.104 9.362 7.728 1.00 92.88 94 GLN A C 1
ATOM 772 O O . GLN A 1 94 ? -4.875 9.497 8.678 1.00 92.88 94 GLN A O 1
ATOM 777 N N . ASP A 1 95 ? -3.289 8.315 7.595 1.00 90.38 95 ASP A N 1
ATOM 778 C CA . ASP A 1 95 ? -3.277 7.182 8.530 1.00 90.38 95 ASP A CA 1
ATOM 779 C C . ASP A 1 95 ? -2.900 7.609 9.952 1.00 90.38 95 ASP A C 1
ATOM 781 O O . ASP A 1 95 ? -3.584 7.276 10.924 1.00 90.38 95 ASP A O 1
ATOM 785 N N . LEU A 1 96 ? -1.851 8.424 10.086 1.00 88.25 96 LEU A N 1
ATOM 786 C CA . LEU A 1 96 ? -1.419 8.931 11.388 1.00 88.25 96 LEU A CA 1
ATOM 787 C C . LEU A 1 96 ? -2.516 9.755 12.071 1.00 88.25 96 LEU A C 1
ATOM 789 O O . LEU A 1 96 ? -2.733 9.612 13.273 1.00 88.25 96 LEU A O 1
ATOM 793 N N . LYS A 1 97 ? -3.244 10.590 11.321 1.00 87.88 97 LYS A N 1
ATOM 794 C CA . LYS A 1 97 ? -4.365 11.367 11.870 1.00 87.88 97 LYS A CA 1
ATOM 795 C C . LYS A 1 97 ? -5.513 10.476 12.328 1.00 87.88 97 LYS A C 1
ATOM 797 O O . LYS A 1 97 ? -6.049 10.730 13.402 1.00 87.88 97 LYS A O 1
ATOM 802 N N . SER A 1 98 ? -5.868 9.438 11.565 1.00 80.06 98 SER A N 1
ATOM 803 C CA . SER A 1 98 ? -6.928 8.513 11.986 1.00 80.06 98 SER A CA 1
ATOM 804 C C . SER A 1 98 ? -6.608 7.808 13.302 1.00 80.06 98 SER A C 1
ATOM 806 O O . SER A 1 98 ? -7.509 7.620 14.112 1.00 80.06 98 SER A O 1
ATOM 808 N N . ILE A 1 99 ? -5.335 7.500 13.562 1.00 76.06 99 ILE A N 1
ATOM 809 C CA . ILE A 1 99 ? -4.907 6.900 14.833 1.00 76.06 99 ILE A CA 1
ATOM 810 C C . ILE A 1 99 ? -5.068 7.898 15.985 1.00 76.06 99 ILE A C 1
ATOM 812 O O . ILE A 1 99 ? -5.602 7.545 17.032 1.00 76.06 99 ILE A O 1
ATOM 816 N N . VAL A 1 100 ? -4.649 9.154 15.799 1.00 71.62 100 VAL A N 1
ATOM 817 C CA . VAL A 1 100 ? -4.746 10.183 16.850 1.00 71.62 100 VAL A CA 1
ATOM 818 C C . VAL A 1 100 ? -6.202 10.437 17.254 1.00 71.62 100 VAL A C 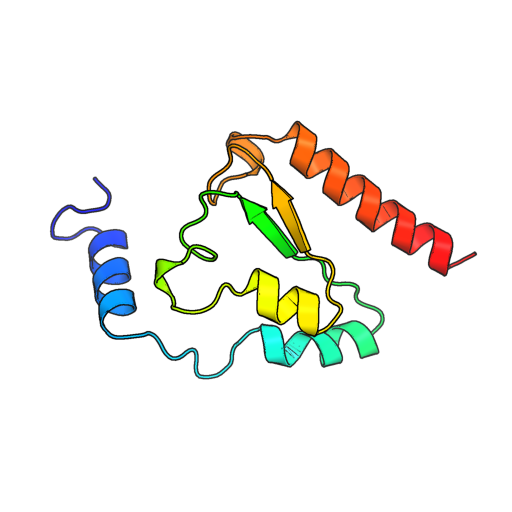1
ATOM 820 O O . VAL A 1 100 ? -6.488 10.526 18.441 1.00 71.62 100 VAL A O 1
ATOM 823 N N . THR A 1 101 ? -7.132 10.484 16.297 1.00 62.25 101 THR A N 1
ATOM 824 C CA . THR A 1 101 ? -8.560 10.722 16.578 1.00 62.25 101 THR A CA 1
ATOM 825 C C . THR A 1 101 ? -9.263 9.538 17.258 1.00 62.25 101 THR A C 1
ATOM 827 O O . THR A 1 101 ? -10.267 9.741 17.927 1.00 62.25 101 THR A O 1
ATOM 830 N N . LEU A 1 102 ? -8.759 8.306 17.126 1.00 57.28 102 LEU A N 1
ATOM 831 C CA . LEU A 1 102 ? -9.324 7.124 17.803 1.00 57.28 102 LEU A CA 1
ATOM 832 C C . LEU A 1 102 ? -8.957 7.036 19.296 1.00 57.28 102 LEU A C 1
ATOM 834 O O . LEU A 1 102 ? -9.520 6.211 20.016 1.00 57.28 102 LEU A O 1
ATOM 838 N N . HIS A 1 103 ? -8.011 7.857 19.754 1.00 56.38 103 HIS A N 1
ATOM 839 C CA . HIS A 1 103 ? -7.496 7.852 21.125 1.00 56.38 103 HIS A CA 1
ATOM 840 C C . HIS A 1 103 ? -7.838 9.123 21.927 1.00 56.38 103 HIS A C 1
ATOM 842 O O . HIS A 1 103 ? -7.316 9.289 23.032 1.00 56.38 103 HIS A O 1
ATOM 848 N N . GLU A 1 104 ? -8.717 9.983 21.400 1.00 48.09 104 GLU A N 1
ATOM 849 C CA . GLU 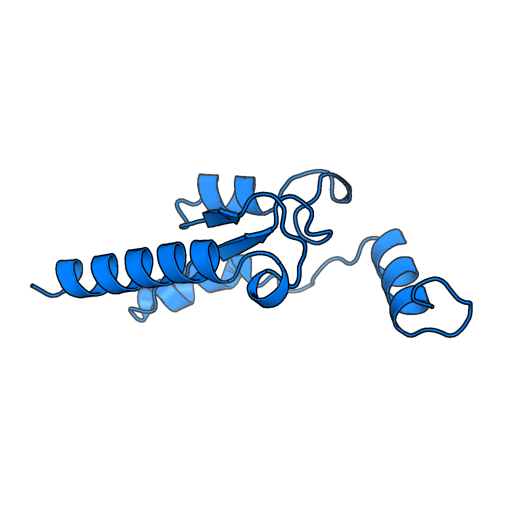A 1 104 ? -9.377 11.088 22.122 1.00 48.09 104 GLU A CA 1
ATOM 850 C C . GLU A 1 104 ? -10.780 10.679 22.598 1.00 48.09 104 GLU A C 1
ATOM 852 O O . GLU A 1 104 ? -11.125 11.024 23.753 1.00 48.09 104 GLU A O 1
#

Sequence (104 aa):
IFLRSGSGEHALHKMFEYSLLTNYPFINEIDGLKSKGIEVSFIYGDQDWMDTDFNGEKISEILKKRGETVYIIEKSDHHIYFDNPEQLMQCLNQDLKSIVTLHE

Radius of gyration: 16.27 Å; chains: 1; bounding box: 35×35×41 Å

Foldseek 3Di:
DQCDDPDPNVVVVVVVVVPDDPPDDCVVCQVVCVVVVHADEAEAEPAEPQQDCPVVHGVQVVCVVVVHHYHYDYQDYRPCCVRPVPVVVVVVVVVVVVSVVVVD

Secondary structure (DSSP, 8-state):
-TTSTT-HHHHHHHHHHT----SS-GGGTHHHHHTTT---EEEEETT-GGGSGGGSS-HHHHHHHTT-EEEEETT--S-HHHH-HHHHHHHHHHHHHHHHHTT-

InterPro domains:
  IPR029058 Alpha/Beta hydrolase fold [G3DSA:3.40.50.1820] (1-98)
  IPR029058 Alpha/Beta hydrolase fold [SSF53474] (18-92)

pLDDT: mean 80.48, std 13.79, range [48.09, 96.88]

Organism: NCBI:txid151035